Protein AF-A0A679JNB5-F1 (afdb_monomer_lite)

Organism: Variovorax paradoxus (NCBI:txid34073)

Foldseek 3Di:
DVVVVVVVVVVVVVVVVVVVVVVVVVCVVCVVVVLVVVLVVLLVVLVVQLVVLVVQLVVLLVQLCCLVVPDPPVCVVCVVVCVVPDDPVVVSVVSNVSSVVSNVVSVVVNVVSVVSNCCSPVPVVVNSVVVVCVVVVD

Structure (mmCIF, N/CA/C/O backbone):
data_AF-A0A679JNB5-F1
#
_entry.id   AF-A0A679JNB5-F1
#
loop_
_atom_site.group_PDB
_atom_site.id
_atom_site.type_symbol
_atom_site.label_atom_id
_atom_site.label_alt_id
_atom_site.label_comp_id
_atom_site.label_asym_id
_atom_site.label_entity_id
_atom_site.label_seq_id
_atom_site.pdbx_PDB_ins_code
_atom_site.Cartn_x
_atom_site.Cartn_y
_atom_site.Cartn_z
_atom_site.occupancy
_atom_site.B_iso_or_equiv
_atom_site.auth_seq_id
_atom_site.auth_comp_id
_atom_site.auth_asym_id
_atom_site.auth_atom_id
_atom_site.pdbx_PDB_model_num
ATOM 1 N N . MET A 1 1 ? -44.479 18.525 47.556 1.00 53.12 1 MET A N 1
ATOM 2 C CA . MET A 1 1 ? -43.520 19.306 46.735 1.00 53.12 1 MET A CA 1
ATOM 3 C C . MET A 1 1 ? -42.062 18.863 46.880 1.00 53.12 1 MET A C 1
ATOM 5 O O . MET A 1 1 ? -41.529 18.415 45.879 1.00 53.12 1 MET A O 1
ATOM 9 N N . LYS A 1 2 ? -41.388 18.947 48.046 1.00 66.31 2 LYS A N 1
ATOM 10 C CA . LYS A 1 2 ? -39.968 18.512 48.162 1.00 66.31 2 LYS A CA 1
ATOM 11 C C . LYS A 1 2 ? -39.759 17.008 47.915 1.00 66.31 2 LYS A C 1
ATOM 13 O O . LYS A 1 2 ? -38.819 16.642 47.217 1.00 66.31 2 LYS A O 1
ATOM 18 N N . GLU A 1 3 ? -40.654 16.167 48.429 1.00 72.44 3 GLU A N 1
ATOM 19 C CA . GLU A 1 3 ? -40.583 14.706 48.256 1.00 72.44 3 GLU A CA 1
ATOM 20 C C . GLU A 1 3 ? -40.888 14.263 46.816 1.00 72.44 3 GLU A C 1
ATOM 22 O O . GLU A 1 3 ? -40.172 13.432 46.266 1.00 72.44 3 GLU A O 1
ATOM 27 N N . GLU A 1 4 ? -41.871 14.877 46.148 1.00 70.75 4 GLU A N 1
ATOM 28 C CA . GLU A 1 4 ? -42.148 14.628 44.720 1.00 70.75 4 GLU A CA 1
ATOM 29 C C . GLU A 1 4 ? -40.983 15.049 43.815 1.00 70.75 4 GLU A C 1
ATOM 31 O O . GLU A 1 4 ? -40.662 14.351 42.855 1.00 70.75 4 GLU A O 1
ATOM 36 N N . LEU A 1 5 ? -40.316 16.166 44.133 1.00 70.94 5 LEU A N 1
ATOM 37 C CA . LEU A 1 5 ? -39.124 16.627 43.417 1.00 70.94 5 LEU A CA 1
ATOM 38 C C . LEU A 1 5 ? -37.950 15.655 43.578 1.00 70.94 5 LEU A C 1
ATOM 40 O O . LEU A 1 5 ? -37.293 15.335 42.590 1.00 70.94 5 LEU A O 1
ATOM 44 N N . GLN A 1 6 ? -37.706 15.146 44.789 1.00 77.69 6 GLN A N 1
ATOM 45 C CA . GLN A 1 6 ? -36.686 14.116 45.014 1.00 77.69 6 GLN A CA 1
ATOM 46 C C . GLN A 1 6 ? -37.028 12.805 44.298 1.00 77.69 6 GLN A C 1
ATOM 48 O O . GLN A 1 6 ? -36.151 12.216 43.669 1.00 77.69 6 GLN A O 1
ATOM 53 N N . SER A 1 7 ? -38.296 12.387 44.320 1.00 81.88 7 SER A N 1
ATOM 54 C CA . SER A 1 7 ? -38.760 11.191 43.610 1.00 81.88 7 SER A CA 1
ATOM 55 C C . SER A 1 7 ? -38.539 11.302 42.098 1.00 81.88 7 SER A C 1
ATOM 57 O O . SER A 1 7 ? -38.014 10.376 41.485 1.00 81.88 7 SER A O 1
ATOM 59 N N . LYS A 1 8 ? -38.881 12.449 41.495 1.00 79.19 8 LYS A N 1
ATOM 60 C CA . LYS A 1 8 ? -38.650 12.726 40.067 1.00 79.19 8 LYS A CA 1
ATOM 61 C C . LYS A 1 8 ? -37.164 12.757 39.711 1.00 79.19 8 LYS A C 1
ATOM 63 O O . LYS A 1 8 ? -36.779 12.306 38.637 1.00 79.19 8 LYS A O 1
ATOM 68 N N . LEU A 1 9 ? -36.318 13.269 40.605 1.00 78.38 9 LEU A N 1
ATOM 69 C CA . LEU A 1 9 ? -34.874 13.327 40.383 1.00 78.38 9 LEU A CA 1
ATOM 70 C C . LEU A 1 9 ? -34.237 11.929 40.386 1.00 78.38 9 LEU A C 1
ATOM 72 O O . LEU A 1 9 ? -33.406 11.637 39.530 1.00 78.38 9 LEU A O 1
ATOM 76 N N . VAL A 1 10 ? -34.650 11.054 41.310 1.00 87.62 10 VAL A N 1
ATOM 77 C CA . VAL A 1 10 ? -34.209 9.648 41.360 1.00 87.62 10 VAL A CA 1
ATOM 78 C C . VAL A 1 10 ? -34.694 8.877 40.130 1.00 87.62 10 VAL A C 1
ATOM 80 O O . VAL A 1 10 ? -33.930 8.105 39.558 1.00 87.62 10 VAL A O 1
ATOM 83 N N . GLU A 1 11 ? -35.923 9.128 39.676 1.00 88.00 11 GLU A N 1
ATOM 84 C CA . GLU A 1 11 ? -36.476 8.553 38.443 1.00 88.00 11 GLU A CA 1
ATOM 85 C C . GLU A 1 11 ? -35.646 8.958 37.207 1.00 88.00 11 GLU A C 1
ATOM 87 O O . GLU A 1 11 ? -35.250 8.104 36.410 1.00 88.00 11 GLU A O 1
ATOM 92 N N . ILE A 1 12 ? -35.294 10.245 37.085 1.00 82.88 12 ILE A N 1
ATOM 93 C CA . ILE A 1 12 ? -34.437 10.752 36.002 1.00 82.88 12 ILE A CA 1
ATOM 94 C C . ILE A 1 12 ? -33.028 10.155 36.092 1.00 82.88 12 ILE A C 1
ATOM 96 O O . ILE A 1 12 ? -32.520 9.660 35.088 1.00 82.88 12 ILE A O 1
ATOM 100 N N . LEU A 1 13 ? -32.404 10.138 37.273 1.00 79.38 13 LEU A N 1
ATOM 101 C CA . LEU A 1 13 ? -31.081 9.534 37.475 1.00 79.38 13 LEU A CA 1
ATOM 102 C C . LEU A 1 13 ? -31.077 8.038 37.136 1.00 79.38 13 LEU A C 1
ATOM 104 O O . LEU A 1 13 ? -30.168 7.572 36.451 1.00 79.38 13 LEU A O 1
ATOM 108 N N . GLY A 1 14 ? -32.118 7.303 37.531 1.00 85.69 14 GLY A N 1
ATOM 109 C CA . GLY A 1 14 ? -32.299 5.897 37.174 1.00 85.69 14 GLY A CA 1
ATOM 110 C C . GLY A 1 14 ? -32.460 5.701 35.666 1.00 85.69 14 GLY A C 1
ATOM 111 O O . GLY A 1 14 ? -31.863 4.788 35.093 1.00 85.69 14 GLY A O 1
ATOM 112 N N . SER A 1 15 ? -33.195 6.592 34.993 1.00 84.00 15 SER A N 1
ATOM 113 C CA . SER A 1 15 ? -33.342 6.567 33.533 1.00 84.00 15 SER A CA 1
ATOM 114 C C . SER A 1 15 ? -32.023 6.856 32.808 1.00 84.00 15 SER A C 1
ATOM 116 O O . SER A 1 15 ? -31.705 6.163 31.844 1.00 84.00 15 SER A O 1
ATOM 118 N N . ILE A 1 16 ? -31.210 7.791 33.316 1.00 80.31 16 ILE A N 1
ATOM 119 C CA . ILE A 1 16 ? -29.879 8.114 32.786 1.00 80.31 16 ILE A CA 1
ATOM 120 C C . ILE A 1 16 ? -28.930 6.936 32.993 1.00 80.31 16 ILE A C 1
ATOM 122 O O . ILE A 1 16 ? -28.235 6.550 32.061 1.00 80.31 16 ILE A O 1
ATOM 126 N N . GLN A 1 17 ? -28.921 6.323 34.177 1.00 81.00 17 GLN A N 1
ATOM 127 C CA . GLN A 1 17 ? -28.089 5.156 34.464 1.00 81.00 17 GLN A CA 1
ATOM 128 C C . GLN A 1 17 ? -28.484 3.955 33.595 1.00 81.00 17 GLN A C 1
ATOM 130 O O . GLN A 1 17 ? -27.621 3.268 33.056 1.00 81.00 17 GLN A O 1
ATOM 135 N N . THR A 1 18 ? -29.784 3.733 33.399 1.00 83.75 18 THR A N 1
ATOM 136 C CA . THR A 1 18 ? -30.294 2.671 32.522 1.00 83.75 18 THR A CA 1
ATOM 137 C C . THR A 1 18 ? -29.964 2.955 31.056 1.00 83.75 18 THR A C 1
ATOM 139 O O . THR A 1 18 ? -29.592 2.044 30.322 1.00 83.75 18 THR A O 1
ATOM 142 N N . ALA A 1 19 ? -30.061 4.212 30.616 1.00 78.62 19 ALA A N 1
ATOM 143 C CA . ALA A 1 19 ? -29.667 4.631 29.273 1.00 78.62 19 ALA A CA 1
ATOM 144 C C . ALA A 1 19 ? -28.151 4.505 29.056 1.00 78.62 19 ALA A C 1
ATOM 146 O O . ALA A 1 19 ? -27.734 4.026 28.007 1.00 78.62 19 ALA A O 1
ATOM 147 N N . ALA A 1 20 ? -27.335 4.857 30.051 1.00 75.31 20 ALA A N 1
ATOM 148 C CA . ALA A 1 20 ? -25.885 4.687 30.026 1.00 75.31 20 ALA A CA 1
ATOM 149 C C . ALA A 1 20 ? -25.487 3.203 30.002 1.00 75.31 20 ALA A C 1
ATOM 151 O O . ALA A 1 20 ? -24.623 2.822 29.220 1.00 75.31 20 ALA A O 1
ATOM 152 N N . GLY A 1 21 ? -26.160 2.356 30.789 1.00 84.00 21 GLY A N 1
ATOM 153 C CA . GLY A 1 21 ? -25.988 0.901 30.747 1.00 84.00 21 GLY A CA 1
ATOM 154 C C . GLY A 1 21 ? -26.331 0.329 29.372 1.00 84.00 21 GLY A C 1
ATOM 155 O O . GLY A 1 21 ? -25.511 -0.353 28.774 1.00 84.00 21 GLY A O 1
ATOM 156 N N . LYS A 1 22 ? -27.480 0.717 28.802 1.00 81.31 22 LYS A N 1
ATOM 157 C CA . LYS A 1 22 ? -27.882 0.321 27.442 1.00 81.31 22 LYS A CA 1
ATOM 158 C C . LYS A 1 22 ? -26.925 0.827 26.363 1.00 81.31 22 LYS A C 1
ATOM 160 O O . LYS A 1 22 ? -26.680 0.112 25.400 1.00 81.31 22 LYS A O 1
ATOM 165 N N . ALA A 1 23 ? -26.385 2.037 26.504 1.00 73.44 23 ALA A N 1
ATOM 166 C CA . ALA A 1 23 ? -25.372 2.570 25.596 1.00 73.44 23 ALA A CA 1
ATOM 167 C C . ALA A 1 23 ? -24.043 1.805 25.717 1.00 73.44 23 ALA A C 1
ATOM 169 O O . ALA A 1 23 ? -23.394 1.552 24.706 1.00 73.44 23 ALA A O 1
ATOM 170 N N . GLY A 1 24 ? -23.667 1.390 26.931 1.00 79.19 24 GLY A N 1
ATOM 171 C CA . GLY A 1 24 ? -22.524 0.512 27.184 1.00 79.19 24 GLY A CA 1
ATOM 172 C C . GLY A 1 24 ? -22.712 -0.877 26.574 1.00 79.19 24 GLY A C 1
ATOM 173 O O . GLY A 1 24 ? -21.844 -1.341 25.841 1.00 79.19 24 GLY A O 1
ATOM 174 N N . ASP A 1 25 ? 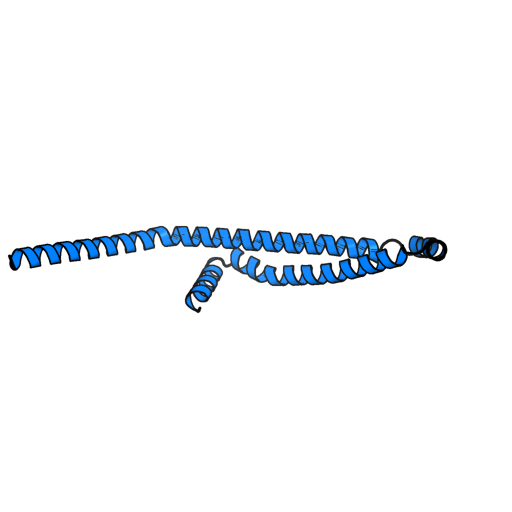-23.868 -1.503 26.788 1.00 82.31 25 ASP A N 1
ATOM 175 C CA . ASP A 1 25 ? -24.214 -2.803 26.203 1.00 82.31 25 ASP A CA 1
ATOM 176 C C . ASP A 1 25 ? -24.288 -2.730 24.671 1.00 82.31 25 ASP A C 1
ATOM 178 O O . ASP A 1 25 ? -23.832 -3.636 23.968 1.00 82.31 25 ASP A O 1
ATOM 182 N N . PHE A 1 26 ? -24.794 -1.618 24.130 1.00 78.19 26 PHE A N 1
ATOM 183 C CA . PHE A 1 26 ? -24.776 -1.331 22.698 1.00 78.19 26 PHE A CA 1
ATOM 184 C C . PHE A 1 26 ? -23.343 -1.187 22.173 1.00 78.19 26 PHE A C 1
ATOM 186 O O . PHE A 1 26 ? -22.988 -1.814 21.181 1.00 78.19 26 PHE A O 1
ATOM 193 N N . ALA A 1 27 ? -22.478 -0.432 22.851 1.00 76.00 27 ALA A N 1
ATOM 194 C CA . ALA A 1 27 ? -21.076 -0.322 22.459 1.00 76.00 27 ALA A CA 1
ATOM 195 C C . ALA A 1 27 ? -20.381 -1.692 22.493 1.00 76.00 27 ALA A C 1
ATOM 197 O O . ALA A 1 27 ? -19.708 -2.059 21.537 1.00 76.00 27 ALA A O 1
ATOM 198 N N . MET A 1 28 ? -20.597 -2.494 23.536 1.00 79.31 28 MET A N 1
ATOM 199 C CA . MET A 1 28 ? -19.988 -3.823 23.672 1.00 79.31 28 MET A CA 1
ATOM 200 C C . MET A 1 28 ? -20.486 -4.824 22.622 1.00 79.31 28 MET A C 1
ATOM 202 O O . MET A 1 28 ? -19.727 -5.698 22.206 1.00 79.31 28 MET A O 1
ATOM 206 N N . THR A 1 29 ? -21.728 -4.684 22.154 1.00 83.62 29 THR A N 1
ATOM 207 C CA . THR A 1 29 ? -22.279 -5.519 21.073 1.00 83.62 29 THR A CA 1
ATOM 208 C C . THR A 1 29 ? -21.860 -5.052 19.680 1.00 83.62 29 THR A C 1
ATOM 210 O O . THR A 1 29 ? -21.670 -5.890 18.803 1.00 83.62 29 THR A O 1
ATOM 213 N N . GLN A 1 30 ? -21.662 -3.748 19.469 1.00 83.00 30 GLN A N 1
ATOM 214 C CA . GLN A 1 30 ? -21.287 -3.178 18.167 1.00 83.00 30 GLN A CA 1
ATOM 215 C C . GLN A 1 30 ? -19.768 -3.107 17.939 1.00 83.00 30 GLN A C 1
ATOM 217 O O . GLN A 1 30 ? -19.309 -3.163 16.800 1.00 83.00 30 GLN A O 1
ATOM 222 N N . LEU A 1 31 ? -18.961 -3.016 19.001 1.00 82.75 31 LEU A N 1
ATOM 223 C CA . LEU A 1 31 ? -17.498 -2.927 18.918 1.00 82.75 31 LEU A CA 1
ATOM 224 C C . LEU A 1 31 ? -16.854 -4.059 18.097 1.00 82.75 31 LEU A C 1
ATOM 226 O O . LEU A 1 31 ? -15.983 -3.753 17.280 1.00 82.75 31 LEU A O 1
ATOM 230 N N . PRO A 1 32 ? -17.245 -5.342 18.258 1.00 85.94 32 PRO A N 1
ATOM 231 C CA . PRO A 1 32 ? -16.675 -6.425 17.463 1.00 85.94 32 PRO A CA 1
ATOM 232 C C . PRO A 1 32 ? -16.942 -6.264 15.964 1.00 85.94 32 PRO A C 1
ATOM 234 O O . PRO A 1 32 ? -16.038 -6.493 15.161 1.00 85.94 32 PRO A O 1
ATOM 237 N N . ASP A 1 33 ? -18.153 -5.847 15.594 1.00 87.31 33 ASP A N 1
ATOM 238 C CA . ASP A 1 33 ? -18.563 -5.679 14.197 1.00 87.31 33 ASP A CA 1
ATOM 239 C C . ASP A 1 33 ? -17.853 -4.485 13.540 1.00 87.31 33 ASP A C 1
ATOM 241 O O . ASP A 1 33 ? -17.280 -4.597 12.452 1.00 87.31 33 ASP A O 1
ATOM 245 N N . ILE A 1 34 ? -17.762 -3.363 14.260 1.00 86.50 34 ILE A N 1
ATOM 246 C CA . ILE A 1 34 ? -17.006 -2.182 13.824 1.00 86.50 34 ILE A CA 1
ATOM 247 C C . ILE A 1 34 ? -15.520 -2.525 13.661 1.00 86.50 34 ILE A C 1
ATOM 249 O O . ILE A 1 34 ? -14.912 -2.171 12.650 1.00 86.50 34 ILE A O 1
ATOM 253 N N . ALA A 1 35 ? -14.925 -3.251 14.613 1.00 86.44 35 ALA A N 1
ATOM 254 C CA . ALA A 1 35 ? -13.524 -3.659 14.536 1.00 86.44 35 ALA A CA 1
ATOM 255 C C . ALA A 1 35 ? -13.261 -4.592 13.344 1.00 86.44 35 ALA A C 1
ATOM 257 O O . ALA A 1 35 ? -12.258 -4.434 12.647 1.00 86.44 35 ALA A O 1
ATOM 258 N N . GLN A 1 36 ? -14.161 -5.543 13.071 1.00 87.19 36 GLN A N 1
ATOM 259 C CA . GLN A 1 36 ? -14.052 -6.410 11.897 1.00 87.19 36 GLN A CA 1
ATOM 260 C C . GLN A 1 36 ? -14.178 -5.619 10.594 1.00 87.19 36 GLN A C 1
ATOM 262 O O . GLN A 1 36 ? -13.328 -5.766 9.713 1.00 87.19 36 GLN A O 1
ATOM 267 N N . SER A 1 37 ? -15.173 -4.738 10.495 1.00 88.00 37 SER A N 1
ATOM 268 C CA . SER A 1 37 ? -15.366 -3.855 9.340 1.00 88.00 37 SER A CA 1
ATOM 269 C C . SER A 1 37 ? -14.137 -2.979 9.086 1.00 88.00 37 SER A C 1
ATOM 271 O O . SER A 1 37 ? -13.689 -2.835 7.947 1.00 88.00 37 SER A O 1
ATOM 273 N N . TYR A 1 38 ? -13.518 -2.468 10.151 1.00 88.88 38 TYR A N 1
ATOM 274 C CA . TYR A 1 38 ? -12.303 -1.666 10.067 1.00 88.88 38 TYR A CA 1
ATOM 275 C C . TYR A 1 38 ? -11.083 -2.475 9.596 1.00 88.88 38 TYR A C 1
ATOM 277 O O . TYR A 1 38 ? -10.307 -2.008 8.763 1.00 88.88 38 TYR A O 1
ATOM 285 N N . VAL A 1 39 ? -10.934 -3.726 10.046 1.00 89.81 39 VAL A N 1
ATOM 286 C CA . VAL A 1 39 ? -9.895 -4.641 9.537 1.00 89.81 39 VAL A CA 1
ATOM 287 C C .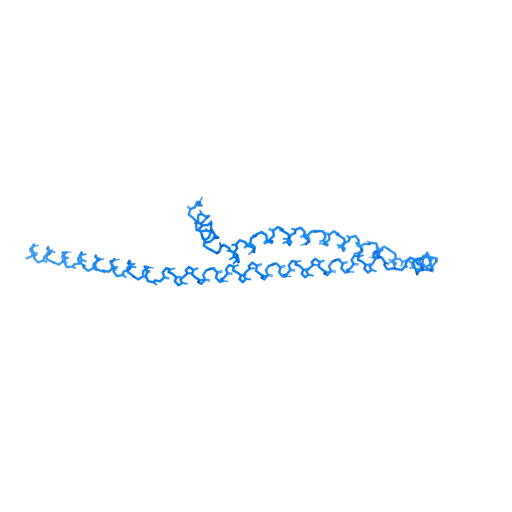 VAL A 1 39 ? -10.101 -4.946 8.055 1.00 89.81 39 VAL A C 1
ATOM 289 O O . VAL A 1 39 ? -9.135 -4.957 7.291 1.00 89.81 39 VAL A O 1
ATOM 292 N N . VAL A 1 40 ? -11.342 -5.187 7.626 1.00 91.00 40 VAL A N 1
ATOM 293 C CA . VAL A 1 40 ? -11.662 -5.421 6.210 1.00 91.00 40 VAL A CA 1
ATOM 294 C C . VAL A 1 40 ? -11.314 -4.190 5.374 1.00 91.00 40 VAL A C 1
ATOM 296 O O . VAL A 1 40 ? -10.643 -4.321 4.349 1.00 91.00 40 VAL A O 1
ATOM 299 N N . TYR A 1 41 ? -11.672 -2.995 5.844 1.00 91.75 41 TYR A N 1
ATOM 300 C CA . TYR A 1 41 ? -11.270 -1.741 5.212 1.00 91.75 41 TYR A CA 1
ATOM 301 C C . TYR A 1 41 ? -9.741 -1.604 5.117 1.00 91.75 41 TYR A C 1
ATOM 303 O O . TYR A 1 41 ? -9.212 -1.287 4.048 1.00 91.75 41 TYR A O 1
ATOM 311 N N . GLY A 1 42 ? -9.010 -1.912 6.193 1.00 89.25 42 GLY A N 1
ATOM 312 C CA . GLY A 1 42 ? -7.546 -1.911 6.206 1.00 89.25 42 GLY A CA 1
ATOM 313 C C . GLY A 1 42 ? -6.949 -2.858 5.162 1.00 89.25 42 GLY A C 1
ATOM 314 O O . GLY A 1 42 ? -5.998 -2.500 4.463 1.00 89.25 42 GLY A O 1
ATOM 315 N N . ARG A 1 43 ? -7.526 -4.058 5.003 1.00 88.88 43 ARG A N 1
ATOM 316 C CA . ARG A 1 43 ? -7.082 -5.049 4.004 1.00 88.88 43 ARG A CA 1
ATOM 317 C C . ARG A 1 43 ? -7.271 -4.531 2.590 1.00 88.88 43 ARG A C 1
ATOM 319 O O . ARG A 1 43 ? -6.335 -4.609 1.796 1.00 88.88 43 ARG A O 1
ATOM 326 N N . ILE A 1 44 ? -8.461 -4.010 2.293 1.00 92.38 44 ILE A N 1
ATOM 327 C CA . ILE A 1 44 ? -8.821 -3.519 0.960 1.00 92.38 44 ILE A CA 1
ATOM 328 C C . ILE A 1 44 ? -7.974 -2.301 0.601 1.00 92.38 44 ILE A C 1
ATOM 330 O O . ILE A 1 44 ? -7.365 -2.284 -0.462 1.00 92.38 44 ILE A O 1
ATOM 334 N N . SER A 1 45 ? -7.880 -1.310 1.486 1.00 90.50 45 SER A N 1
ATOM 335 C CA . SER A 1 45 ? -7.107 -0.088 1.230 1.00 90.50 45 SER A CA 1
ATOM 336 C C . SER A 1 45 ? -5.618 -0.377 1.020 1.00 90.50 45 SER A C 1
ATOM 338 O O . SER A 1 45 ? -5.041 0.083 0.034 1.00 90.50 45 SER A O 1
ATOM 340 N N . SER A 1 46 ? -5.016 -1.215 1.871 1.00 88.81 46 SER A N 1
ATOM 341 C CA . SER A 1 46 ? -3.615 -1.630 1.719 1.00 88.81 46 SER A CA 1
ATOM 342 C C . SER A 1 46 ? -3.389 -2.414 0.425 1.00 88.81 46 SER A C 1
ATOM 344 O O . SER A 1 46 ? -2.380 -2.223 -0.248 1.00 88.81 46 SER A O 1
ATOM 346 N N . PHE A 1 47 ? -4.333 -3.285 0.054 1.00 89.50 47 PHE A N 1
ATOM 347 C CA . PHE A 1 47 ? -4.255 -4.065 -1.178 1.00 89.50 47 PHE A CA 1
ATOM 348 C C . PHE A 1 47 ? -4.374 -3.182 -2.424 1.00 89.50 47 PHE A C 1
ATOM 350 O O . PHE A 1 47 ? -3.554 -3.296 -3.329 1.00 89.50 47 PHE A O 1
ATOM 357 N N . VAL A 1 48 ? -5.344 -2.264 -2.454 1.00 92.62 48 VAL A N 1
ATOM 358 C CA . VAL A 1 48 ? -5.538 -1.320 -3.564 1.00 92.62 48 VAL A CA 1
ATOM 359 C C . VAL A 1 48 ? -4.290 -0.465 -3.767 1.00 92.62 48 VAL A C 1
ATOM 361 O O . VAL A 1 48 ? -3.808 -0.354 -4.893 1.00 92.62 48 VAL A O 1
ATOM 364 N N . LEU A 1 49 ? -3.728 0.090 -2.688 1.00 90.75 49 LEU A N 1
ATOM 365 C CA . LEU A 1 49 ? -2.507 0.892 -2.764 1.00 90.75 49 LEU A CA 1
ATOM 366 C C . LEU A 1 49 ? -1.325 0.071 -3.294 1.00 90.75 49 LEU A C 1
ATOM 368 O O . LEU A 1 49 ? -0.619 0.519 -4.195 1.00 90.75 49 LEU A O 1
ATOM 372 N N . LEU A 1 50 ? -1.134 -1.146 -2.777 1.00 91.12 50 LEU A N 1
ATOM 373 C CA . LEU A 1 50 ? -0.049 -2.029 -3.198 1.00 91.12 50 LEU A CA 1
ATOM 374 C C . LEU A 1 50 ? -0.161 -2.407 -4.679 1.00 91.12 50 LEU A C 1
ATOM 376 O O . LEU A 1 50 ? 0.836 -2.352 -5.397 1.00 91.12 50 LEU A O 1
ATOM 380 N N . VAL A 1 51 ? -1.365 -2.740 -5.150 1.00 92.94 51 VAL A N 1
ATOM 381 C CA . VAL A 1 51 ? -1.619 -3.063 -6.559 1.00 92.94 51 VAL A CA 1
ATOM 382 C C . VAL A 1 51 ? -1.362 -1.852 -7.452 1.00 92.94 51 VAL A C 1
ATOM 384 O O . VAL A 1 51 ? -0.682 -1.991 -8.466 1.00 92.94 51 VAL A O 1
ATOM 387 N N . LEU A 1 52 ? -1.831 -0.660 -7.073 1.00 93.44 52 LEU A N 1
ATOM 388 C CA . LEU A 1 52 ? -1.580 0.568 -7.833 1.00 93.44 52 LEU A CA 1
ATOM 389 C C . LEU A 1 52 ? -0.082 0.878 -7.939 1.00 93.44 52 LEU A C 1
ATOM 391 O O . LEU A 1 52 ? 0.411 1.150 -9.036 1.00 93.44 52 LEU A O 1
ATOM 395 N N . CYS A 1 53 ? 0.657 0.789 -6.829 1.00 91.88 53 CYS A N 1
ATOM 396 C CA . CYS A 1 53 ? 2.104 0.999 -6.827 1.00 91.88 53 CYS A CA 1
ATOM 397 C C . CYS A 1 53 ? 2.837 -0.047 -7.677 1.00 91.88 53 CYS A C 1
ATOM 399 O O . CYS A 1 53 ? 3.704 0.321 -8.469 1.00 91.88 53 CYS A O 1
ATOM 401 N N . ALA A 1 54 ? 2.457 -1.323 -7.578 1.00 91.44 54 ALA A N 1
ATOM 402 C CA . ALA A 1 54 ? 3.066 -2.400 -8.354 1.00 91.44 54 ALA A CA 1
ATOM 403 C C . ALA A 1 54 ? 2.776 -2.267 -9.859 1.00 91.44 54 ALA A C 1
ATOM 405 O O . ALA A 1 54 ? 3.670 -2.463 -10.681 1.00 91.44 54 ALA A O 1
ATOM 406 N N . MET A 1 55 ? 1.550 -1.886 -10.233 1.00 94.75 55 MET A N 1
ATOM 407 C CA . MET A 1 55 ? 1.184 -1.620 -11.626 1.00 94.75 55 MET A CA 1
ATOM 408 C C . MET A 1 55 ? 1.973 -0.444 -12.197 1.00 94.75 55 MET A C 1
ATOM 410 O O . MET A 1 55 ? 2.505 -0.549 -13.300 1.00 94.75 55 MET A O 1
ATOM 414 N N . ALA A 1 56 ? 2.090 0.654 -11.444 1.00 92.00 56 ALA A N 1
ATOM 415 C CA . ALA A 1 56 ? 2.901 1.796 -11.846 1.00 92.00 56 ALA A CA 1
ATOM 416 C C . ALA A 1 56 ? 4.377 1.398 -12.003 1.00 92.00 56 ALA A C 1
ATOM 418 O O . ALA A 1 56 ? 4.978 1.687 -13.038 1.00 92.00 56 ALA A O 1
ATOM 419 N N . ALA A 1 57 ? 4.939 0.659 -11.038 1.00 92.50 57 ALA A N 1
ATOM 420 C CA . ALA A 1 57 ? 6.306 0.147 -11.109 1.00 92.50 57 ALA A CA 1
ATOM 421 C C . ALA A 1 57 ? 6.525 -0.697 -12.372 1.00 92.50 57 ALA A C 1
ATOM 423 O O . ALA A 1 57 ? 7.471 -0.451 -13.117 1.00 92.50 57 ALA A O 1
ATOM 424 N N . ALA A 1 58 ? 5.612 -1.627 -12.668 1.00 92.88 58 ALA A N 1
ATOM 425 C CA . ALA A 1 58 ? 5.672 -2.460 -13.864 1.00 92.88 58 ALA A CA 1
ATOM 426 C C . ALA A 1 58 ? 5.584 -1.638 -15.162 1.00 92.88 58 ALA A C 1
ATOM 428 O O . ALA A 1 58 ? 6.344 -1.894 -16.096 1.00 92.88 58 ALA A O 1
ATOM 429 N N . ALA A 1 59 ? 4.712 -0.624 -15.221 1.00 91.88 59 ALA A N 1
ATOM 430 C CA . ALA A 1 59 ? 4.587 0.259 -16.382 1.00 91.88 59 ALA A CA 1
ATOM 431 C C . ALA A 1 59 ? 5.879 1.054 -16.631 1.00 91.88 59 ALA A C 1
ATOM 433 O O . ALA A 1 59 ? 6.386 1.086 -17.754 1.00 91.88 59 ALA A O 1
ATOM 434 N N . PHE A 1 60 ? 6.452 1.652 -15.585 1.00 89.69 60 PHE A N 1
ATOM 435 C CA . PHE A 1 60 ? 7.706 2.396 -15.696 1.00 89.69 60 PHE A CA 1
ATOM 436 C C . PHE A 1 60 ? 8.895 1.482 -16.016 1.00 89.69 60 PHE A C 1
ATOM 438 O O . PHE A 1 60 ? 9.715 1.833 -16.864 1.00 89.69 60 PHE A O 1
ATOM 445 N N . SER A 1 61 ? 8.957 0.281 -15.431 1.00 89.19 61 SER A N 1
ATOM 446 C CA . SER A 1 61 ? 9.954 -0.734 -15.793 1.00 89.19 61 SER A CA 1
ATOM 447 C C . SER A 1 61 ? 9.822 -1.153 -17.256 1.00 89.19 61 SER A C 1
ATOM 449 O O . SER A 1 61 ? 10.827 -1.253 -17.953 1.00 89.19 61 SER A O 1
ATOM 451 N N . TYR A 1 62 ? 8.603 -1.338 -17.764 1.00 89.31 62 TYR A N 1
ATOM 452 C CA . TYR A 1 62 ? 8.374 -1.659 -19.172 1.00 89.31 62 TYR A CA 1
ATOM 453 C C . TYR A 1 62 ? 8.880 -0.553 -20.107 1.00 89.31 62 TYR A C 1
ATOM 455 O O . TYR A 1 62 ? 9.562 -0.842 -21.090 1.00 89.31 62 TYR A O 1
ATOM 463 N N . ILE A 1 63 ? 8.597 0.713 -19.784 1.00 85.44 63 ILE A N 1
ATOM 464 C CA . ILE A 1 63 ? 9.109 1.874 -20.526 1.00 85.44 63 ILE A CA 1
ATOM 465 C C . ILE A 1 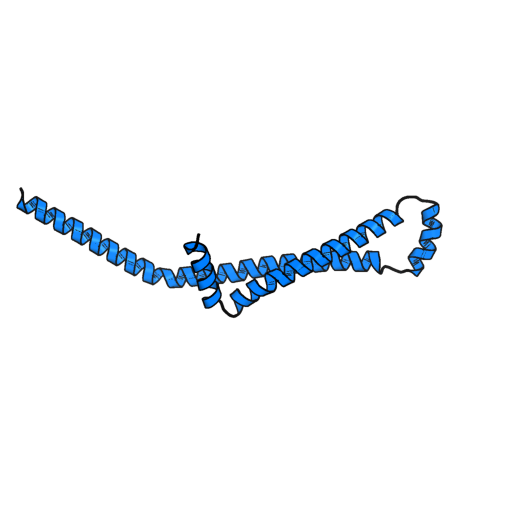63 ? 10.644 1.881 -20.485 1.00 85.44 63 ILE A C 1
ATOM 467 O O . ILE A 1 63 ? 11.283 1.955 -21.535 1.00 85.44 63 ILE A O 1
ATOM 471 N N . ALA A 1 64 ? 11.247 1.725 -19.304 1.00 85.00 64 ALA A N 1
ATOM 472 C CA . ALA A 1 64 ? 12.699 1.693 -19.142 1.00 85.00 64 ALA A CA 1
ATOM 473 C C . ALA A 1 64 ? 13.356 0.582 -19.979 1.00 85.00 64 ALA A C 1
ATOM 475 O O . ALA A 1 64 ? 14.311 0.842 -20.705 1.00 85.00 64 ALA A O 1
ATOM 476 N N . LEU A 1 65 ? 12.810 -0.636 -19.952 1.00 84.38 65 LEU A N 1
ATOM 477 C CA . LEU A 1 65 ? 13.337 -1.777 -20.707 1.00 84.38 65 LEU A CA 1
ATOM 478 C C . LEU A 1 65 ? 13.142 -1.596 -22.216 1.00 84.38 65 LEU A C 1
ATOM 480 O O . LEU A 1 65 ? 14.054 -1.854 -23.000 1.00 84.38 65 LEU A O 1
ATOM 484 N N . ARG A 1 66 ? 11.976 -1.106 -22.648 1.00 82.00 66 ARG A N 1
ATOM 485 C CA . ARG A 1 66 ? 11.670 -0.926 -24.072 1.00 82.00 66 ARG A CA 1
ATOM 486 C C . ARG A 1 66 ? 12.513 0.171 -24.717 1.00 82.00 66 ARG A C 1
ATOM 488 O O . ARG A 1 66 ? 12.948 0.006 -25.857 1.00 82.00 66 ARG A O 1
ATOM 495 N N . TYR A 1 67 ? 12.753 1.275 -24.013 1.00 76.31 67 TYR A N 1
ATOM 496 C CA . TYR A 1 67 ? 13.542 2.388 -24.544 1.00 76.31 67 TYR A CA 1
ATOM 497 C C . TYR A 1 67 ? 15.041 2.263 -24.249 1.00 76.31 67 TYR A C 1
ATOM 499 O O . TYR A 1 67 ? 15.830 2.696 -25.090 1.00 76.31 67 TYR A O 1
ATOM 507 N N . GLY A 1 68 ? 15.425 1.631 -23.134 1.00 69.44 68 GLY A N 1
ATOM 508 C CA . GLY A 1 68 ? 16.814 1.418 -22.712 1.00 69.44 68 GLY A CA 1
ATOM 509 C C . GLY A 1 68 ? 17.484 0.178 -23.315 1.00 69.44 68 GLY A C 1
ATOM 510 O O . GLY A 1 68 ? 18.644 0.254 -23.703 1.00 69.44 68 GLY A O 1
ATOM 511 N N . TRP A 1 69 ? 16.760 -0.938 -23.474 1.00 67.38 69 TRP A N 1
ATOM 512 C CA . TRP A 1 69 ? 17.279 -2.171 -24.099 1.00 67.38 69 TRP A CA 1
ATOM 513 C C . TRP A 1 69 ? 16.796 -2.401 -25.535 1.00 67.38 69 TRP A C 1
ATOM 515 O O . TRP A 1 69 ? 17.198 -3.366 -26.183 1.00 67.38 69 TRP A O 1
ATOM 525 N N . GLY A 1 70 ? 15.957 -1.508 -26.066 1.00 58.59 70 GLY A N 1
ATOM 526 C CA . GLY A 1 70 ? 15.449 -1.564 -27.434 1.00 58.59 70 GLY A CA 1
ATOM 527 C C . GLY A 1 70 ? 16.540 -1.424 -28.503 1.00 58.59 70 GLY A C 1
ATOM 528 O O . GLY A 1 70 ? 16.780 -0.324 -29.006 1.00 58.59 70 GLY A O 1
ATOM 529 N N . ASN A 1 71 ? 17.110 -2.574 -28.872 1.00 57.84 71 ASN A N 1
ATOM 530 C CA . ASN A 1 71 ? 17.821 -2.931 -30.100 1.00 57.84 71 ASN A CA 1
ATOM 531 C C . ASN A 1 71 ? 19.016 -2.028 -30.474 1.00 57.84 71 ASN A C 1
ATOM 533 O O . ASN A 1 71 ? 18.889 -1.130 -31.309 1.00 57.84 71 ASN A O 1
ATOM 537 N N . GLN A 1 72 ? 20.193 -2.304 -29.893 1.00 55.12 72 GLN A N 1
ATOM 538 C CA . GLN A 1 72 ? 21.454 -1.601 -30.189 1.00 55.12 72 GLN A CA 1
ATOM 539 C C . GLN A 1 72 ? 21.793 -1.573 -31.693 1.00 55.12 72 GLN A C 1
ATOM 541 O O . GLN A 1 72 ? 22.265 -0.555 -32.190 1.00 55.12 72 GLN A O 1
ATOM 546 N N . GLU A 1 73 ? 21.460 -2.615 -32.461 1.00 51.56 73 GLU A N 1
ATOM 547 C CA . GLU A 1 73 ? 21.701 -2.633 -33.915 1.00 51.56 73 GLU A CA 1
ATOM 548 C C . GLU A 1 73 ? 20.802 -1.660 -34.698 1.00 51.56 73 GLU A C 1
ATOM 550 O O . GLU A 1 73 ? 21.224 -1.051 -35.685 1.00 51.56 73 GLU A O 1
ATOM 555 N N . ALA A 1 74 ? 19.563 -1.457 -34.239 1.00 55.62 74 ALA A N 1
ATOM 556 C CA . ALA A 1 74 ? 18.670 -0.452 -34.810 1.00 55.62 74 ALA A CA 1
ATOM 557 C C . ALA A 1 74 ? 19.048 0.967 -34.364 1.00 55.62 74 ALA A C 1
ATOM 559 O O . ALA A 1 74 ? 18.725 1.918 -35.071 1.00 55.62 74 ALA A O 1
ATOM 560 N N . VAL A 1 75 ? 19.717 1.115 -33.213 1.00 55.50 75 VAL A N 1
ATOM 561 C CA . VAL A 1 75 ? 20.260 2.394 -32.737 1.00 55.50 75 VAL A CA 1
ATOM 562 C C . VAL A 1 75 ? 21.414 2.834 -33.630 1.00 55.50 75 VAL A C 1
ATOM 564 O O . VAL A 1 75 ? 21.327 3.933 -34.151 1.00 55.50 75 VAL A O 1
ATOM 567 N N . VAL A 1 76 ? 22.392 1.975 -33.940 1.00 55.81 76 VAL A N 1
ATOM 568 C CA . VAL A 1 76 ? 23.530 2.347 -34.810 1.00 55.81 76 VAL A CA 1
ATOM 569 C C . VAL A 1 76 ? 23.074 2.709 -36.232 1.00 55.81 76 VAL A C 1
ATOM 571 O O . VAL A 1 76 ? 23.472 3.740 -36.774 1.00 55.81 76 VAL A O 1
ATOM 574 N N . LYS A 1 77 ? 22.167 1.923 -36.837 1.00 56.91 77 LYS A N 1
ATOM 575 C CA . LYS A 1 77 ? 21.600 2.256 -38.162 1.00 56.91 77 LYS A CA 1
ATOM 576 C C . LYS A 1 77 ? 20.710 3.508 -38.152 1.00 56.91 77 LYS A C 1
ATOM 578 O O . LYS A 1 77 ? 20.641 4.194 -39.169 1.00 56.91 77 LYS A O 1
ATOM 583 N N . ARG A 1 78 ? 20.023 3.822 -37.043 1.00 55.22 78 ARG A N 1
ATOM 584 C CA . ARG A 1 78 ? 19.209 5.050 -36.913 1.00 55.22 78 ARG A CA 1
ATOM 585 C C . ARG A 1 78 ? 20.001 6.263 -36.452 1.00 55.22 78 ARG A C 1
ATOM 587 O O . ARG A 1 78 ? 19.563 7.362 -36.755 1.00 55.22 78 ARG A O 1
ATOM 594 N N . GLU A 1 79 ? 21.126 6.102 -35.764 1.00 55.00 79 GLU A N 1
ATOM 595 C CA . GLU A 1 79 ? 21.984 7.206 -35.322 1.00 55.00 79 GLU A CA 1
ATOM 596 C C . GLU A 1 79 ? 22.523 7.972 -36.525 1.00 55.00 79 GLU A C 1
ATOM 598 O O . GLU A 1 79 ? 22.345 9.187 -36.598 1.00 55.00 79 GLU A O 1
ATOM 603 N N . ILE A 1 80 ? 23.029 7.243 -37.526 1.00 57.81 80 ILE A N 1
ATOM 604 C CA . ILE A 1 80 ? 23.471 7.802 -38.812 1.00 57.81 80 ILE A CA 1
ATOM 605 C C . ILE A 1 80 ? 22.335 8.583 -39.500 1.00 57.81 80 ILE A C 1
ATOM 607 O O . ILE A 1 80 ? 22.575 9.630 -40.093 1.00 57.81 80 ILE A O 1
ATOM 611 N N . TRP A 1 81 ? 21.085 8.120 -39.382 1.00 53.47 81 TRP A N 1
ATOM 612 C CA . TRP A 1 81 ? 19.909 8.787 -39.959 1.00 53.47 81 TRP A CA 1
ATOM 613 C C . TRP A 1 81 ? 19.398 9.965 -39.106 1.00 53.47 81 TRP A C 1
ATOM 615 O O . TRP A 1 81 ? 18.844 10.924 -39.633 1.00 53.47 81 TRP A O 1
ATOM 625 N N . SER A 1 82 ? 19.603 9.927 -37.786 1.00 55.72 82 SER A N 1
ATOM 626 C CA . SER A 1 82 ? 19.148 10.950 -36.833 1.00 55.72 82 SER A CA 1
ATOM 627 C C . SER A 1 82 ? 20.034 12.195 -36.786 1.00 55.72 82 SER A C 1
ATOM 629 O O . SER A 1 82 ? 19.538 13.264 -36.448 1.00 55.72 82 SER A O 1
ATOM 631 N N . ILE A 1 83 ? 21.300 12.088 -37.212 1.00 58.28 83 ILE A N 1
ATOM 632 C CA . ILE A 1 83 ? 22.160 13.251 -37.501 1.00 58.28 83 ILE A CA 1
ATOM 633 C C . ILE A 1 83 ? 21.521 14.132 -38.594 1.00 58.28 83 ILE A C 1
ATOM 635 O O . ILE A 1 83 ? 21.694 15.346 -38.587 1.00 58.28 83 ILE A O 1
ATOM 639 N N . PHE A 1 84 ? 20.732 13.533 -39.494 1.00 56.56 84 PHE A N 1
ATOM 640 C CA . PHE A 1 84 ? 20.045 14.230 -40.584 1.00 56.56 84 PHE A CA 1
ATOM 641 C C . PHE A 1 84 ? 18.618 14.708 -40.253 1.00 56.56 84 PHE A C 1
ATOM 643 O O . PHE A 1 84 ? 18.066 15.478 -41.030 1.00 56.56 84 PHE A O 1
ATOM 650 N N . ASN A 1 85 ? 18.005 14.287 -39.138 1.00 56.41 85 ASN A N 1
ATOM 651 C CA . ASN A 1 85 ? 16.573 14.509 -38.865 1.00 56.41 85 ASN A CA 1
ATOM 652 C C . ASN A 1 85 ? 16.299 14.733 -37.366 1.00 56.41 85 ASN A C 1
ATOM 654 O O . ASN A 1 85 ? 15.671 13.903 -36.716 1.00 56.41 85 ASN A O 1
ATOM 658 N N . GLY A 1 86 ? 16.826 15.837 -36.828 1.00 60.00 86 GLY A N 1
ATOM 659 C CA . GLY A 1 86 ? 16.799 16.242 -35.415 1.00 60.00 86 GLY A CA 1
ATOM 660 C C . GLY A 1 86 ? 15.614 15.764 -34.553 1.00 60.00 86 GLY A C 1
ATOM 661 O O . GLY A 1 86 ? 14.468 15.731 -34.987 1.00 60.00 86 GLY A O 1
ATOM 662 N N . ASP A 1 87 ? 15.945 15.435 -33.298 1.00 64.56 87 ASP A N 1
ATOM 663 C CA . ASP A 1 87 ? 15.081 15.227 -32.115 1.00 64.56 87 ASP A CA 1
ATOM 664 C C . ASP A 1 87 ? 14.743 13.792 -31.676 1.00 64.56 87 ASP A C 1
ATOM 666 O O . ASP A 1 87 ? 14.457 13.576 -30.497 1.00 64.56 87 ASP A O 1
ATOM 670 N N . TRP A 1 88 ? 14.853 12.759 -32.513 1.00 66.69 88 TRP A N 1
ATOM 671 C CA . TRP A 1 88 ? 14.434 11.397 -32.110 1.00 66.69 88 TRP A CA 1
ATOM 672 C C . TRP A 1 88 ? 15.252 10.781 -30.950 1.00 66.69 88 TRP A C 1
ATOM 674 O O . TRP A 1 88 ? 14.712 10.057 -30.107 1.00 66.69 88 TRP A O 1
ATOM 684 N N . LEU A 1 89 ? 16.560 11.055 -30.885 1.00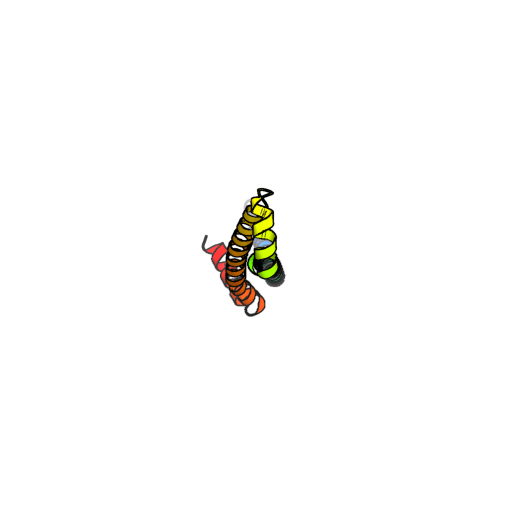 66.81 89 LEU A N 1
ATOM 685 C CA . LEU A 1 89 ? 17.457 10.459 -29.886 1.00 66.81 89 LEU A CA 1
ATOM 686 C C . LEU A 1 89 ? 17.213 11.027 -28.475 1.00 66.81 89 LEU A C 1
ATOM 688 O O . LEU A 1 89 ? 17.166 10.270 -27.504 1.00 66.81 89 LEU A O 1
ATOM 692 N N . GLY A 1 90 ? 16.976 12.340 -28.371 1.00 71.56 90 GLY A N 1
ATOM 693 C CA . GLY A 1 90 ? 16.717 13.026 -27.100 1.00 71.56 90 GLY A CA 1
ATOM 694 C C . GLY A 1 90 ? 15.449 12.524 -26.409 1.00 71.56 90 GLY A C 1
ATOM 695 O O . GLY A 1 90 ? 15.469 12.243 -25.212 1.00 71.56 90 GLY A O 1
ATOM 696 N N . HIS A 1 91 ? 14.376 12.296 -27.171 1.00 73.69 91 HIS A N 1
ATOM 697 C CA . HIS A 1 91 ? 13.115 11.769 -26.642 1.00 73.69 91 HIS A CA 1
ATOM 698 C C . HIS A 1 91 ? 13.255 10.345 -26.087 1.00 73.69 91 HIS A C 1
ATOM 700 O O . HIS A 1 91 ? 12.682 10.029 -25.045 1.00 73.69 91 HIS A O 1
ATOM 706 N N . ARG A 1 92 ? 14.046 9.479 -26.739 1.00 75.19 92 ARG A N 1
ATOM 707 C CA . ARG A 1 92 ? 14.292 8.109 -26.253 1.00 75.19 92 ARG A CA 1
ATOM 708 C C . ARG A 1 92 ? 15.115 8.092 -24.974 1.00 75.19 92 ARG A C 1
ATOM 710 O O . ARG A 1 92 ? 14.774 7.353 -24.055 1.00 75.19 92 ARG A O 1
ATOM 717 N N . ILE A 1 93 ? 16.175 8.898 -24.920 1.00 78.06 93 ILE A N 1
ATOM 718 C CA . ILE A 1 93 ? 17.024 9.017 -23.731 1.00 78.06 93 ILE A CA 1
ATOM 719 C C . ILE A 1 93 ? 16.193 9.582 -22.573 1.00 78.06 93 ILE A C 1
ATOM 721 O O . ILE A 1 93 ? 16.164 8.981 -21.502 1.00 78.06 93 ILE A O 1
ATOM 725 N N . ALA A 1 94 ? 15.433 10.658 -22.797 1.00 79.88 94 ALA A N 1
ATOM 726 C CA . ALA A 1 94 ? 14.547 11.235 -21.788 1.00 79.88 94 ALA A CA 1
ATOM 727 C C . ALA A 1 94 ? 13.495 10.229 -21.282 1.00 79.88 94 ALA A C 1
ATOM 729 O O . ALA A 1 94 ? 13.309 10.090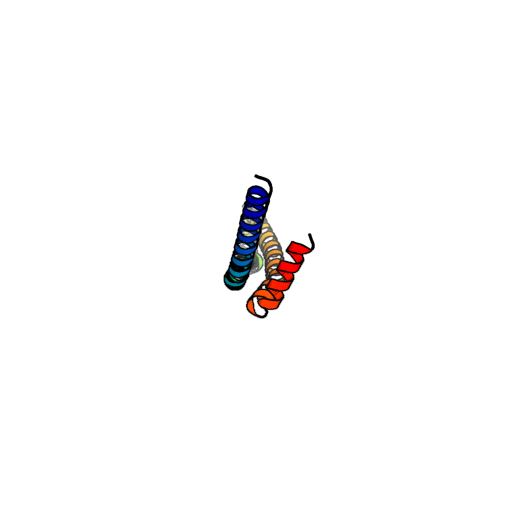 -20.074 1.00 79.88 94 ALA A O 1
ATOM 730 N N . ALA A 1 95 ? 12.854 9.473 -22.182 1.00 79.44 95 ALA A N 1
ATOM 731 C CA . ALA A 1 95 ? 11.882 8.442 -21.815 1.00 79.44 95 ALA A CA 1
ATOM 732 C C . ALA A 1 95 ? 12.512 7.273 -21.037 1.00 79.44 95 ALA A C 1
ATOM 734 O O . ALA A 1 95 ? 11.895 6.761 -20.104 1.00 79.44 95 ALA A O 1
ATOM 735 N N . ALA A 1 96 ? 13.739 6.863 -21.376 1.00 83.00 96 ALA A N 1
ATOM 736 C CA . ALA A 1 96 ? 14.463 5.823 -20.646 1.00 83.00 96 ALA A CA 1
ATOM 737 C C . ALA A 1 96 ? 14.860 6.285 -19.233 1.00 83.00 96 ALA A C 1
ATOM 739 O O . ALA A 1 96 ? 14.710 5.522 -18.276 1.00 83.00 96 ALA A O 1
ATOM 740 N N . TRP A 1 97 ? 15.302 7.537 -19.080 1.00 82.56 97 TRP A N 1
ATOM 741 C CA . TRP A 1 97 ? 15.616 8.128 -17.775 1.00 82.56 97 TRP A CA 1
ATOM 742 C C . TRP A 1 97 ? 14.374 8.276 -16.896 1.00 82.56 97 TRP A C 1
ATOM 744 O O . TRP A 1 97 ? 14.374 7.800 -15.761 1.00 82.56 97 TRP A O 1
ATOM 754 N N . LEU A 1 98 ? 13.297 8.863 -17.426 1.00 85.50 98 LEU A N 1
ATOM 755 C CA . LEU A 1 98 ? 12.021 8.990 -16.715 1.00 85.50 98 LEU A CA 1
ATOM 756 C C . LEU A 1 98 ? 11.439 7.620 -16.349 1.00 85.50 98 LEU A C 1
ATOM 758 O O . LEU A 1 98 ? 10.981 7.428 -15.224 1.00 85.50 98 LEU A O 1
ATOM 762 N N . GLY A 1 99 ? 11.518 6.653 -17.268 1.00 86.75 99 GLY A N 1
ATOM 763 C CA . GLY A 1 99 ? 11.151 5.259 -17.028 1.00 86.75 99 GLY A CA 1
ATOM 764 C C . GLY A 1 99 ? 11.934 4.641 -15.871 1.00 86.75 99 GLY A C 1
ATOM 765 O O . GLY A 1 99 ? 11.348 4.046 -14.973 1.00 86.75 99 GLY A O 1
ATOM 766 N N . SER A 1 100 ? 13.254 4.819 -15.860 1.00 86.50 100 SER A N 1
ATOM 767 C CA . SER A 1 100 ? 14.137 4.228 -14.847 1.00 86.50 100 SER A CA 1
ATOM 768 C C . SER A 1 100 ? 13.916 4.844 -13.466 1.00 86.50 100 SER A C 1
ATOM 770 O O . SER A 1 100 ? 13.757 4.119 -12.486 1.00 86.50 100 SER A O 1
ATOM 772 N N . ILE A 1 101 ? 13.837 6.176 -13.387 1.00 91.38 101 ILE A N 1
ATOM 773 C CA . ILE A 1 101 ? 13.583 6.893 -12.129 1.00 91.38 101 ILE A CA 1
ATOM 774 C C . ILE A 1 101 ? 12.193 6.538 -11.591 1.00 91.38 101 ILE A C 1
ATOM 776 O O . ILE A 1 101 ? 12.060 6.186 -10.420 1.00 91.38 101 ILE A O 1
ATOM 780 N N . GLY A 1 102 ? 11.170 6.572 -12.451 1.00 90.31 102 GLY A N 1
ATOM 781 C CA . GLY A 1 102 ? 9.810 6.183 -12.086 1.00 90.31 102 GLY A CA 1
ATOM 782 C C . GLY A 1 102 ? 9.747 4.746 -11.573 1.00 90.31 102 GLY A C 1
ATOM 783 O O . GLY A 1 102 ? 9.162 4.495 -10.523 1.00 90.31 102 GLY A O 1
ATOM 784 N N . ALA A 1 103 ? 10.417 3.807 -12.245 1.00 91.00 103 ALA A N 1
ATOM 785 C CA . ALA A 1 103 ? 10.446 2.410 -11.829 1.00 91.00 103 ALA A CA 1
ATOM 786 C C . ALA A 1 103 ? 11.039 2.260 -10.425 1.00 91.00 103 ALA A C 1
ATOM 788 O O . ALA A 1 103 ? 10.422 1.625 -9.574 1.00 91.00 103 ALA A O 1
ATOM 789 N N . VAL A 1 104 ? 12.196 2.875 -10.159 1.00 93.31 104 VAL A N 1
ATOM 790 C CA . VAL A 1 104 ? 12.843 2.810 -8.839 1.00 93.31 104 VAL A CA 1
ATOM 791 C C . VAL A 1 104 ? 11.934 3.392 -7.757 1.00 93.31 104 VAL A C 1
ATOM 793 O O . VAL A 1 104 ? 11.714 2.740 -6.739 1.00 93.31 104 VAL A O 1
ATOM 796 N N . LEU A 1 105 ? 11.354 4.574 -7.986 1.00 94.06 105 LEU A N 1
ATOM 797 C CA . LEU A 1 105 ? 10.464 5.222 -7.018 1.00 94.06 105 LEU A CA 1
ATOM 798 C C . LEU A 1 105 ? 9.244 4.354 -6.687 1.00 94.06 105 LEU A C 1
ATOM 800 O O . LEU A 1 105 ? 8.931 4.150 -5.513 1.00 94.06 105 LEU A O 1
ATOM 804 N N . PHE A 1 106 ? 8.575 3.805 -7.701 1.00 92.94 106 PHE A N 1
ATOM 805 C CA . PHE A 1 106 ? 7.385 2.984 -7.490 1.00 92.94 106 PHE A CA 1
ATOM 806 C C . PHE A 1 106 ? 7.706 1.593 -6.929 1.00 92.94 106 PHE A C 1
ATOM 808 O O . PHE A 1 106 ? 6.916 1.069 -6.142 1.00 92.94 106 PHE A O 1
ATOM 815 N N . TRP A 1 107 ? 8.872 1.012 -7.232 1.00 91.94 107 TRP A N 1
ATOM 816 C CA . TRP A 1 107 ? 9.335 -0.207 -6.562 1.00 91.94 107 TRP A CA 1
ATOM 817 C C . TRP A 1 107 ? 9.606 0.039 -5.079 1.00 91.94 107 TRP A C 1
ATOM 819 O O . TRP A 1 107 ? 9.100 -0.707 -4.242 1.00 91.94 107 TRP A O 1
ATOM 829 N N . VAL A 1 108 ? 10.321 1.115 -4.733 1.00 93.88 108 VAL A N 1
ATOM 830 C CA . VAL A 1 108 ? 10.558 1.499 -3.332 1.00 93.88 108 VAL A CA 1
ATOM 831 C C . VAL A 1 108 ? 9.233 1.724 -2.603 1.00 93.88 108 VAL A C 1
ATOM 833 O O . VAL A 1 108 ? 9.035 1.179 -1.518 1.00 93.88 108 VAL A O 1
ATOM 836 N N . ALA A 1 109 ? 8.290 2.447 -3.214 1.00 90.69 109 ALA A N 1
ATOM 837 C CA . ALA A 1 109 ? 6.958 2.649 -2.649 1.00 90.69 109 ALA A CA 1
ATOM 838 C C . ALA A 1 109 ? 6.200 1.323 -2.451 1.00 90.69 109 ALA A C 1
ATOM 840 O O . ALA A 1 109 ? 5.553 1.129 -1.422 1.00 90.69 109 ALA A O 1
ATOM 841 N N . THR A 1 110 ? 6.305 0.384 -3.394 1.00 90.94 110 THR A N 1
ATOM 842 C CA . THR A 1 110 ? 5.676 -0.941 -3.287 1.00 90.94 110 THR A CA 1
ATOM 843 C C . THR A 1 110 ? 6.244 -1.725 -2.104 1.00 90.94 110 THR A C 1
ATOM 845 O O . THR A 1 110 ? 5.480 -2.230 -1.283 1.00 90.94 110 THR A O 1
ATOM 848 N N . PHE A 1 111 ? 7.571 -1.780 -1.954 1.00 91.12 111 PHE A N 1
ATOM 849 C CA . PHE A 1 111 ? 8.210 -2.483 -0.837 1.00 91.12 111 PHE A CA 1
ATOM 850 C C . PHE A 1 111 ? 7.947 -1.817 0.517 1.00 91.12 111 PHE A C 1
ATOM 852 O O . PHE A 1 111 ? 7.739 -2.518 1.507 1.00 91.12 111 PHE A O 1
ATOM 859 N N . ALA A 1 112 ? 7.884 -0.485 0.568 1.00 90.00 112 ALA A N 1
ATOM 860 C CA . ALA A 1 112 ? 7.529 0.239 1.786 1.00 90.00 112 ALA A CA 1
ATOM 861 C C . ALA A 1 112 ? 6.104 -0.103 2.260 1.00 90.00 112 ALA A C 1
ATOM 863 O O . ALA A 1 112 ? 5.877 -0.314 3.450 1.00 90.00 112 ALA A O 1
ATOM 864 N N . ASN A 1 113 ? 5.153 -0.227 1.328 1.00 88.94 113 ASN A N 1
ATOM 865 C CA . ASN A 1 113 ? 3.761 -0.565 1.639 1.00 88.94 113 ASN A CA 1
ATOM 866 C C . ASN A 1 113 ? 3.519 -2.072 1.830 1.00 88.94 113 ASN A C 1
ATOM 868 O O . ASN A 1 113 ? 2.528 -2.460 2.452 1.00 88.94 113 ASN A O 1
ATOM 872 N N . LEU A 1 114 ? 4.429 -2.927 1.355 1.00 88.50 114 LEU A N 1
ATOM 873 C CA . LEU A 1 114 ? 4.347 -4.379 1.520 1.00 88.50 114 LEU A CA 1
ATOM 874 C C . LEU A 1 114 ? 4.335 -4.784 2.999 1.00 88.50 114 LEU A C 1
ATOM 876 O O . LEU A 1 114 ? 3.561 -5.657 3.380 1.00 88.50 114 LEU A O 1
ATOM 880 N N . SER A 1 115 ? 5.138 -4.120 3.836 1.00 86.56 115 SER A N 1
ATOM 881 C CA . SER A 1 115 ? 5.177 -4.376 5.283 1.00 86.56 115 SER A CA 1
ATOM 882 C C . SER A 1 115 ? 3.819 -4.115 5.945 1.00 86.56 115 SER A C 1
ATOM 884 O O . SER A 1 115 ? 3.305 -4.961 6.680 1.00 86.56 115 SER A O 1
ATOM 886 N N . THR A 1 116 ? 3.185 -2.984 5.621 1.00 85.50 116 THR A N 1
ATOM 887 C CA . THR A 1 116 ? 1.849 -2.635 6.122 1.00 85.50 116 THR A CA 1
ATOM 888 C C . THR A 1 116 ? 0.802 -3.631 5.635 1.00 85.50 116 THR A C 1
ATOM 890 O O . THR A 1 116 ? 0.027 -4.144 6.441 1.00 85.50 116 THR A O 1
ATOM 893 N N . ALA A 1 117 ? 0.821 -3.986 4.347 1.00 87.12 117 ALA A N 1
ATOM 894 C CA . ALA A 1 117 ? -0.081 -4.993 3.798 1.00 87.12 117 ALA A CA 1
ATOM 895 C C . ALA A 1 117 ? 0.099 -6.351 4.501 1.00 87.12 117 ALA A C 1
ATOM 897 O O . ALA A 1 117 ? -0.872 -6.936 4.974 1.00 87.12 117 ALA A O 1
ATOM 898 N N . MET A 1 118 ? 1.330 -6.833 4.674 1.00 88.44 118 MET A N 1
ATOM 899 C CA . MET A 1 118 ? 1.591 -8.076 5.407 1.00 88.44 118 MET A CA 1
ATOM 900 C C . MET A 1 118 ? 1.051 -8.020 6.839 1.00 88.44 118 MET A C 1
ATOM 902 O O . MET A 1 118 ? 0.425 -8.973 7.302 1.00 88.44 118 MET A O 1
ATOM 906 N N . LEU A 1 119 ? 1.233 -6.898 7.532 1.00 88.94 119 LEU A N 1
ATOM 907 C CA . LEU A 1 119 ? 0.794 -6.739 8.914 1.00 88.94 119 LEU A CA 1
ATOM 908 C C . LEU A 1 119 ? -0.740 -6.789 9.044 1.00 88.94 119 LEU A C 1
ATOM 910 O O . LEU A 1 119 ? -1.259 -7.437 9.951 1.00 88.94 119 LEU A O 1
ATOM 914 N N . VAL A 1 120 ? -1.470 -6.193 8.102 1.00 89.75 120 VAL A N 1
ATOM 915 C CA . 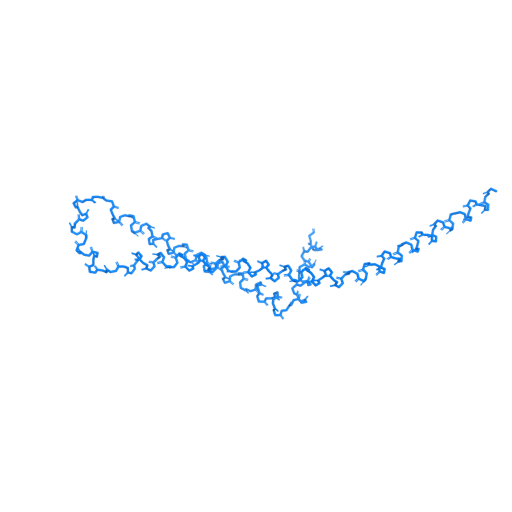VAL A 1 120 ? -2.942 -6.211 8.065 1.00 89.75 120 VAL A CA 1
ATOM 916 C C . VAL A 1 120 ? -3.502 -7.598 7.712 1.00 89.75 120 VAL A C 1
ATOM 918 O O . VAL A 1 120 ? -4.540 -8.020 8.233 1.00 89.75 120 VAL A O 1
ATOM 921 N N . TRP A 1 121 ? -2.831 -8.320 6.812 1.00 87.94 121 TRP A N 1
ATOM 922 C CA . TRP A 1 121 ? -3.303 -9.613 6.316 1.00 87.94 121 TRP A CA 1
ATOM 923 C C . TRP A 1 121 ? -2.960 -10.768 7.264 1.00 87.94 121 TRP A C 1
ATOM 925 O O . TRP A 1 121 ? -3.839 -11.573 7.573 1.00 87.94 121 TRP A O 1
ATOM 935 N N . PHE A 1 122 ? -1.728 -10.821 7.780 1.00 89.50 122 PHE A N 1
ATOM 936 C CA . PHE A 1 122 ? -1.264 -11.904 8.656 1.00 89.50 122 PHE A CA 1
ATOM 937 C C . PHE A 1 122 ? -1.509 -11.638 10.144 1.00 89.50 122 PHE A C 1
ATOM 939 O O . PHE A 1 122 ? -1.748 -12.578 10.899 1.00 89.50 122 PHE A O 1
ATOM 946 N N . ALA A 1 123 ? -1.483 -10.377 10.581 1.00 91.75 123 ALA A N 1
ATOM 947 C CA . ALA A 1 123 ? -1.628 -10.007 11.989 1.00 91.75 123 ALA A CA 1
ATOM 948 C C . ALA A 1 123 ? -2.705 -8.921 12.209 1.00 91.75 123 ALA A C 1
ATOM 950 O O . ALA A 1 123 ? -2.428 -7.893 12.834 1.00 91.75 123 ALA A O 1
ATOM 951 N N . PRO A 1 124 ? -3.965 -9.147 11.776 1.00 87.19 124 PRO A N 1
ATOM 952 C CA . PRO A 1 124 ? -5.020 -8.127 11.791 1.00 87.19 124 PRO A CA 1
ATOM 953 C C . PRO A 1 124 ? -5.317 -7.568 13.189 1.00 87.19 124 PRO A C 1
ATOM 955 O O . PRO A 1 124 ? -5.610 -6.386 13.331 1.00 87.19 124 PRO A O 1
ATOM 958 N N . LYS A 1 125 ? -5.202 -8.393 14.241 1.00 85.19 125 LYS A N 1
ATOM 959 C CA . LYS A 1 125 ? -5.394 -7.952 15.634 1.00 85.19 125 LYS A CA 1
ATOM 960 C C . LYS A 1 125 ? -4.289 -6.995 16.093 1.00 85.19 125 LYS A C 1
ATOM 962 O O . LYS A 1 125 ? -4.572 -6.003 16.752 1.00 85.19 125 LYS A O 1
ATOM 967 N N . VAL A 1 126 ? -3.037 -7.283 15.731 1.00 88.25 126 VAL A N 1
ATOM 968 C CA . VAL A 1 126 ? -1.881 -6.435 16.068 1.00 88.25 126 VAL A CA 1
ATOM 969 C C . VAL A 1 126 ? -1.942 -5.128 15.284 1.00 88.25 126 VAL A C 1
ATOM 971 O O . VAL A 1 126 ? -1.648 -4.072 15.835 1.00 88.25 126 VAL A O 1
ATOM 974 N N . TRP A 1 127 ? -2.363 -5.193 14.018 1.00 90.88 127 TRP A N 1
ATOM 975 C CA . TRP A 1 127 ? -2.627 -4.009 13.207 1.00 90.88 127 TRP A CA 1
ATOM 976 C C . TRP A 1 127 ? -3.674 -3.100 13.844 1.00 90.88 127 TRP A C 1
ATOM 978 O O . TRP A 1 127 ? -3.392 -1.930 14.073 1.00 90.88 127 TRP A O 1
ATOM 988 N N . LEU A 1 128 ? -4.835 -3.655 14.205 1.00 86.94 128 LEU A N 1
ATOM 989 C CA . LEU A 1 128 ? -5.918 -2.903 14.835 1.00 86.94 128 LEU A CA 1
ATOM 990 C C . LEU A 1 128 ? -5.440 -2.201 16.115 1.00 86.94 128 LEU A C 1
ATOM 992 O O . LEU A 1 128 ? -5.732 -1.030 16.321 1.00 86.94 128 LEU A O 1
ATOM 996 N N . LEU A 1 129 ? -4.660 -2.893 16.953 1.00 87.88 129 LEU A N 1
ATOM 997 C CA . LEU A 1 129 ? -4.093 -2.304 18.169 1.00 87.88 129 LEU A CA 1
ATOM 998 C C . LEU A 1 129 ? -3.118 -1.159 17.872 1.00 87.88 129 LEU A C 1
ATOM 1000 O O . LEU A 1 129 ? -3.161 -0.145 18.563 1.00 87.88 129 LEU A O 1
ATOM 1004 N N . LYS A 1 130 ? -2.259 -1.293 16.853 1.00 87.25 130 LYS A N 1
ATOM 1005 C CA . LYS A 1 130 ? -1.358 -0.210 16.425 1.00 87.25 130 LYS A CA 1
ATOM 1006 C C . LYS A 1 130 ? -2.134 0.998 15.910 1.00 87.25 130 LYS A C 1
ATOM 1008 O O . LYS A 1 130 ? -1.781 2.125 16.244 1.00 87.25 130 LYS A O 1
ATOM 1013 N N . GLU A 1 131 ? -3.190 0.758 15.143 1.00 86.31 131 GLU A N 1
ATOM 1014 C CA . GLU A 1 131 ? -4.009 1.823 14.577 1.00 86.31 131 GLU A CA 1
ATOM 1015 C C . GLU A 1 131 ? -4.782 2.562 15.676 1.00 86.31 131 GLU A C 1
ATOM 1017 O O . GLU A 1 131 ? -4.702 3.785 15.767 1.00 86.31 131 GLU A O 1
ATOM 1022 N N . ILE A 1 132 ? -5.411 1.833 16.604 1.00 85.62 132 ILE A N 1
ATOM 1023 C CA . ILE A 1 132 ? -6.057 2.416 17.791 1.00 85.62 132 ILE A CA 1
ATOM 1024 C C . ILE A 1 132 ? -5.044 3.203 18.632 1.00 85.62 132 ILE A C 1
ATOM 1026 O O . ILE A 1 132 ? -5.326 4.330 19.031 1.00 85.62 132 ILE A O 1
ATOM 1030 N N . ALA A 1 133 ? -3.849 2.656 18.871 1.00 87.12 133 ALA A N 1
ATOM 1031 C CA . ALA A 1 133 ? -2.802 3.358 19.611 1.00 87.12 133 ALA A CA 1
ATOM 1032 C C . ALA A 1 133 ? -2.374 4.660 18.913 1.00 87.12 133 ALA A C 1
ATOM 1034 O O . ALA A 1 133 ? -2.140 5.660 19.585 1.00 87.12 133 ALA A O 1
ATOM 1035 N N . SER A 1 134 ? -2.319 4.677 17.578 1.00 86.81 134 SER A N 1
ATOM 1036 C CA . SER A 1 134 ? -2.008 5.887 16.807 1.00 86.81 134 SER A CA 1
ATOM 1037 C C . SER A 1 134 ? -3.123 6.941 16.835 1.00 86.81 134 SER A C 1
ATOM 1039 O O . SER A 1 134 ? -2.835 8.130 16.716 1.00 86.81 134 SER A O 1
ATOM 1041 N N . LEU A 1 135 ? -4.378 6.517 17.016 1.00 81.75 135 LEU A N 1
ATOM 1042 C CA . LEU A 1 135 ? -5.541 7.401 17.133 1.00 81.75 135 LEU A CA 1
ATOM 1043 C C . LEU A 1 135 ? -5.682 8.003 18.536 1.00 81.75 135 LEU A C 1
ATOM 1045 O O . LEU A 1 135 ? -6.153 9.126 18.658 1.00 81.75 135 LEU A O 1
ATOM 1049 N N . VAL A 1 136 ? -5.282 7.269 19.580 1.00 81.56 136 VAL A N 1
ATOM 1050 C CA . VAL A 1 136 ? -5.336 7.723 20.984 1.00 81.56 136 VAL A CA 1
ATOM 1051 C C . VAL A 1 136 ? -4.072 8.486 21.396 1.00 81.56 136 VAL A C 1
ATOM 1053 O O . VAL A 1 136 ? -4.124 9.339 22.272 1.00 81.56 136 VAL A O 1
ATOM 1056 N N . GLY A 1 137 ? -2.924 8.169 20.793 1.00 66.50 137 GLY A N 1
ATOM 1057 C CA . GLY A 1 137 ? -1.638 8.816 21.073 1.00 66.50 137 GLY A CA 1
ATOM 1058 C C . GLY A 1 137 ? -1.411 10.153 20.356 1.00 66.50 137 GLY A C 1
ATOM 1059 O O . GLY A 1 137 ? -0.301 10.679 20.428 1.00 66.50 137 GLY A O 1
ATOM 1060 N N . ARG A 1 138 ? -2.418 10.670 19.644 1.00 49.31 138 ARG A N 1
ATOM 1061 C CA . ARG A 1 138 ? -2.463 12.029 19.084 1.00 49.31 138 ARG A CA 1
ATOM 1062 C C . ARG A 1 138 ? -3.363 12.905 19.939 1.00 49.31 138 ARG A C 1
ATOM 1064 O O . ARG A 1 138 ? -3.013 14.095 20.074 1.00 49.31 138 ARG A O 1
#

pLDDT: mean 80.71, std 12.03, range [49.31, 94.75]

Sequence (138 aa):
MKEELQSKLVEILGSIQTAAGKAGDFAMTQLPDIAQSYVVYGRISSFVLLVLCAMAAAAFSYIALRYGWGNQEAVVKREIWSIFNGDWLGHRIAAAWLGSIGAVLFWVATFANLSTAMLVWFAPKVWLLKEIASLVGR

Radius of gyration: 30.82 Å; chains: 1; bounding box: 67×31×89 Å

Secondary structure (DSSP, 8-state):
-HHHHHHHHHHHHHHHHHHHHHHHHHHHHHHHHHHHHHHHHHHHHHHHHHHHHHHHHHHHHHHHHHHHSS-HHHHHHHHHHHTTSTTHHHHHHHHHHHHHHHHHHHHHHHHHHHHHHHHHHH-HHHHHHHHHHHHH--